Protein AF-A0A936B1P9-F1 (afdb_monomer_lite)

Secondary structure (DSSP, 8-state):
----GGG-TT-------STTTTS-TTS--EEEEEEEEE-TT--EEEEEEEEEPPP---

Foldseek 3Di:
DDDPPVRCPVHDDDDQEAQCCCVHNQFGNKDKDKDKDADPVGDIDIDIDIDTHHGDDD

Radius of gyration: 14.93 Å; chains: 1; bounding box: 32×21×42 Å

Structure (mmCIF, N/CA/C/O backbone):
data_AF-A0A936B1P9-F1
#
_entry.id   AF-A0A936B1P9-F1
#
loop_
_atom_site.group_PDB
_atom_site.id
_atom_site.type_symbol
_atom_site.label_atom_id
_atom_site.label_alt_id
_atom_site.label_comp_id
_atom_site.label_asym_id
_atom_site.label_entity_id
_atom_site.label_seq_id
_atom_site.pdbx_PDB_ins_code
_atom_site.Cartn_x
_atom_site.Cartn_y
_atom_site.Cartn_z
_atom_site.occupancy
_atom_site.B_iso_or_equiv
_atom_site.auth_seq_id
_atom_site.auth_comp_id
_atom_site.auth_asym_id
_atom_site.auth_atom_id
_atom_site.pdbx_PDB_model_num
ATOM 1 N N . MET A 1 1 ? 8.375 1.802 0.770 1.00 67.44 1 MET A N 1
ATOM 2 C CA . MET A 1 1 ? 9.264 0.635 0.960 1.00 67.44 1 MET A CA 1
ATOM 3 C C . MET A 1 1 ? 9.531 0.002 -0.397 1.00 67.44 1 MET A C 1
ATOM 5 O O . MET A 1 1 ? 8.578 -0.167 -1.146 1.00 67.44 1 MET A O 1
ATOM 9 N N . TYR A 1 2 ? 10.790 -0.279 -0.741 1.00 73.69 2 TYR A N 1
ATOM 10 C CA . TYR A 1 2 ? 11.143 -1.057 -1.936 1.00 73.69 2 TYR A CA 1
ATOM 11 C C . TYR A 1 2 ? 11.243 -2.535 -1.547 1.00 73.69 2 TYR A C 1
ATOM 13 O O . TYR A 1 2 ? 11.876 -2.849 -0.542 1.00 73.69 2 TYR A O 1
ATOM 21 N N . ILE A 1 3 ? 10.596 -3.417 -2.311 1.00 77.38 3 ILE A N 1
ATOM 22 C CA . ILE A 1 3 ?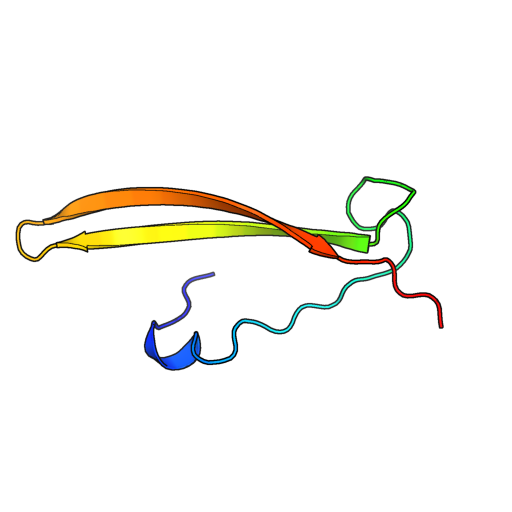 10.603 -4.867 -2.091 1.00 77.38 3 ILE A CA 1
ATOM 23 C C . ILE A 1 3 ? 11.126 -5.511 -3.380 1.00 77.38 3 ILE A C 1
ATOM 25 O O . ILE A 1 3 ? 10.507 -5.314 -4.428 1.00 77.38 3 ILE A O 1
ATOM 29 N N . PRO A 1 4 ? 12.251 -6.246 -3.337 1.00 82.75 4 PRO A N 1
ATOM 30 C CA . PRO A 1 4 ? 12.755 -6.996 -4.483 1.00 82.75 4 PRO A CA 1
ATOM 31 C C . PRO A 1 4 ? 11.684 -7.920 -5.080 1.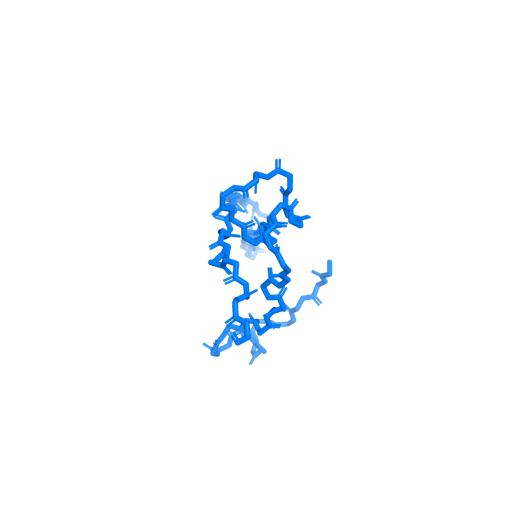00 82.75 4 PRO A C 1
ATOM 33 O O . PRO A 1 4 ? 10.914 -8.538 -4.345 1.00 82.75 4 PRO A O 1
ATOM 36 N N . TYR A 1 5 ? 11.639 -8.048 -6.411 1.00 78.56 5 TYR A N 1
ATOM 37 C CA . TYR A 1 5 ? 10.570 -8.792 -7.096 1.00 78.56 5 TYR A CA 1
ATOM 38 C C . TYR A 1 5 ? 10.476 -10.261 -6.648 1.00 78.56 5 TYR A C 1
ATOM 40 O O . TYR A 1 5 ? 9.383 -10.808 -6.522 1.00 78.56 5 TYR A O 1
ATOM 48 N N . ASN A 1 6 ? 11.614 -10.887 -6.336 1.00 84.06 6 ASN A N 1
ATOM 49 C CA . ASN A 1 6 ? 11.697 -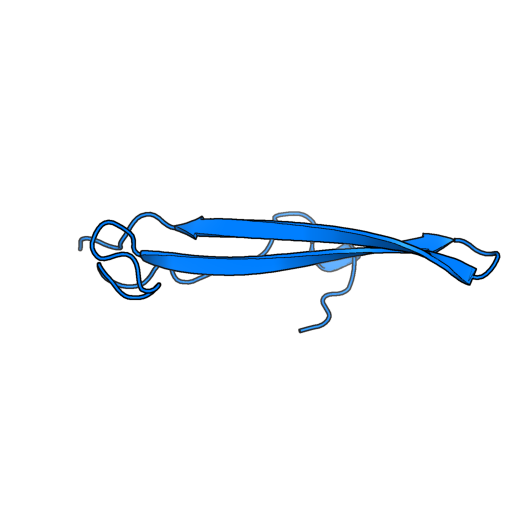12.269 -5.863 1.00 84.06 6 ASN A CA 1
ATOM 50 C C . ASN A 1 6 ? 11.122 -12.462 -4.448 1.00 84.06 6 ASN A C 1
ATOM 52 O O . ASN A 1 6 ? 10.886 -13.594 -4.036 1.00 84.06 6 ASN A O 1
ATOM 56 N N . MET A 1 7 ? 10.871 -11.379 -3.711 1.00 82.75 7 MET A N 1
ATOM 57 C CA . MET A 1 7 ? 10.240 -11.410 -2.391 1.00 82.75 7 MET A CA 1
ATOM 58 C C . MET A 1 7 ? 8.720 -11.204 -2.450 1.00 82.75 7 MET A C 1
ATOM 60 O O . MET A 1 7 ? 8.048 -11.372 -1.436 1.00 82.75 7 MET A O 1
ATOM 64 N N . LEU A 1 8 ? 8.156 -10.869 -3.617 1.00 82.12 8 LEU A N 1
ATOM 65 C CA . LEU A 1 8 ? 6.718 -10.623 -3.778 1.00 82.12 8 LEU A CA 1
ATOM 66 C C . LEU A 1 8 ? 5.883 -11.899 -3.957 1.00 82.12 8 LEU A C 1
ATOM 68 O O . LEU A 1 8 ? 4.662 -11.796 -3.983 1.00 82.12 8 LEU A O 1
ATOM 72 N N . GLY A 1 9 ? 6.504 -13.084 -4.042 1.00 80.25 9 GLY A N 1
ATOM 73 C CA . GLY A 1 9 ? 5.849 -14.344 -4.423 1.00 80.25 9 GLY A CA 1
ATOM 74 C C . GLY A 1 9 ? 4.490 -14.586 -3.754 1.00 80.25 9 GLY A C 1
ATOM 75 O O . GLY A 1 9 ? 3.467 -14.615 -4.427 1.00 80.25 9 GLY A O 1
ATOM 76 N N . ARG A 1 10 ? 4.456 -14.704 -2.421 1.00 83.06 10 ARG A N 1
ATOM 77 C CA . ARG A 1 10 ? 3.209 -14.878 -1.646 1.00 83.06 10 ARG A CA 1
ATOM 78 C C . ARG A 1 10 ? 2.537 -13.560 -1.224 1.00 83.06 10 ARG A C 1
ATOM 80 O O . ARG A 1 10 ? 1.574 -13.591 -0.459 1.00 83.06 10 ARG A O 1
ATOM 87 N N . GLY A 1 11 ? 3.046 -12.420 -1.684 1.00 83.69 11 GLY A N 1
ATOM 88 C CA . GLY A 1 11 ? 2.632 -11.089 -1.244 1.00 83.69 11 GLY A CA 1
ATOM 89 C C . GLY A 1 11 ? 3.261 -10.639 0.082 1.00 83.69 11 GLY A C 1
ATOM 90 O O . GLY A 1 11 ? 4.170 -11.272 0.620 1.00 83.69 11 GLY A O 1
ATOM 91 N N . VAL A 1 12 ? 2.771 -9.511 0.603 1.00 85.06 12 VAL A N 1
ATOM 92 C CA . VAL A 1 12 ? 3.247 -8.878 1.844 1.00 85.06 12 VAL A CA 1
ATOM 93 C C . VAL A 1 12 ? 2.215 -9.093 2.944 1.00 85.06 12 VAL A C 1
ATOM 95 O O . VAL A 1 12 ? 1.055 -8.712 2.789 1.00 85.06 12 VAL A O 1
ATOM 98 N N . LYS A 1 13 ? 2.627 -9.680 4.073 1.00 88.19 13 LYS A N 1
ATOM 99 C CA . LYS A 1 13 ? 1.756 -9.787 5.248 1.00 88.19 13 LYS A CA 1
ATOM 100 C C . LYS A 1 13 ? 1.715 -8.444 5.970 1.00 88.19 13 LYS A C 1
ATOM 102 O O . LYS A 1 13 ? 2.755 -7.885 6.305 1.00 88.19 13 LYS A O 1
ATOM 107 N N . VAL A 1 14 ? 0.50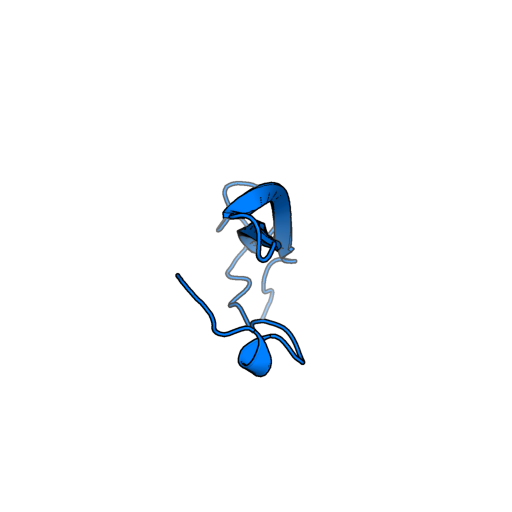9 -7.959 6.230 1.00 87.38 14 VAL A N 1
ATOM 108 C CA . VAL A 1 14 ? 0.252 -6.683 6.903 1.00 87.38 14 VAL A CA 1
ATOM 109 C C . VAL A 1 14 ? -0.687 -6.893 8.088 1.00 87.38 14 VAL A C 1
ATOM 111 O O . VAL A 1 14 ? -1.451 -7.858 8.117 1.00 87.38 14 VAL A O 1
ATOM 114 N N . ALA A 1 15 ? -0.603 -6.021 9.091 1.00 90.88 15 ALA A N 1
ATOM 115 C CA . ALA A 1 15 ? -1.450 -6.097 10.275 1.00 90.88 15 ALA A CA 1
ATOM 116 C C . ALA A 1 15 ? -2.753 -5.327 10.044 1.00 90.88 15 ALA A C 1
ATOM 118 O O . ALA A 1 15 ? -2.744 -4.105 9.974 1.00 90.88 15 ALA A O 1
ATOM 119 N N . CYS A 1 16 ? -3.889 -6.017 9.979 1.00 91.12 16 CYS A N 1
ATOM 120 C CA . CYS A 1 16 ? -5.162 -5.366 9.675 1.00 91.12 16 CYS A CA 1
ATOM 121 C C . CYS A 1 16 ? -5.583 -4.292 10.694 1.00 91.12 16 CYS A C 1
ATOM 123 O O . CYS A 1 16 ? -6.279 -3.367 10.311 1.00 91.12 16 CYS A O 1
ATOM 125 N N . GLY A 1 17 ? -5.149 -4.366 11.956 1.00 92.62 17 GLY A N 1
ATOM 126 C CA . GLY A 1 17 ? -5.498 -3.373 12.981 1.00 92.62 17 GLY A CA 1
ATOM 127 C C . GLY A 1 17 ? -6.971 -3.414 13.414 1.00 92.62 17 GLY A C 1
ATOM 128 O O . GLY A 1 17 ? -7.769 -4.177 12.875 1.00 92.62 17 GLY A O 1
ATOM 129 N N . ALA A 1 18 ? -7.317 -2.615 14.424 1.00 93.12 18 ALA A N 1
ATOM 130 C CA . ALA A 1 18 ? -8.678 -2.514 14.959 1.00 93.12 18 ALA A CA 1
ATOM 131 C C . ALA A 1 18 ? -9.627 -1.736 14.019 1.00 93.12 18 ALA A C 1
ATOM 133 O O . ALA A 1 18 ? -9.186 -1.123 13.045 1.00 93.12 18 ALA A O 1
ATOM 134 N N . LEU A 1 19 ? -10.929 -1.733 14.332 1.00 93.38 19 LEU A N 1
ATOM 135 C CA . LEU A 1 19 ? -11.931 -0.909 13.641 1.00 93.38 19 LEU A CA 1
ATOM 136 C C . LEU A 1 19 ? -11.527 0.571 13.640 1.00 93.38 19 LEU A C 1
ATOM 138 O O . LEU A 1 19 ? -11.110 1.112 14.663 1.00 93.38 19 LEU A O 1
ATOM 142 N N . GLY A 1 20 ? -11.654 1.226 12.488 1.00 90.94 20 GLY A N 1
ATOM 143 C CA . GLY A 1 20 ? -11.314 2.639 12.331 1.00 90.94 20 GLY A CA 1
ATOM 144 C C . GLY A 1 20 ? -9.829 2.925 12.120 1.00 90.94 20 GLY A C 1
ATOM 145 O O . GLY A 1 20 ? -9.493 4.065 11.804 1.00 90.94 20 GLY A O 1
ATOM 146 N N . ALA A 1 21 ? -8.937 1.933 12.232 1.00 92.19 21 ALA A N 1
ATOM 147 C CA . ALA A 1 21 ? -7.491 2.162 12.154 1.00 92.19 21 ALA A CA 1
ATOM 148 C C . ALA A 1 21 ? -7.045 2.775 10.810 1.00 92.19 21 ALA A C 1
ATOM 150 O O . ALA A 1 21 ? -6.135 3.599 10.775 1.00 92.19 21 ALA A O 1
ATOM 151 N N . GLY A 1 22 ? -7.724 2.432 9.710 1.00 89.94 22 GLY A N 1
ATOM 152 C CA . GLY A 1 22 ? -7.485 2.997 8.377 1.00 89.94 22 GLY A CA 1
ATOM 153 C C . GLY A 1 22 ? -8.304 4.248 8.044 1.00 89.94 22 GLY A C 1
ATOM 154 O O . GLY A 1 22 ? -8.401 4.600 6.871 1.00 89.94 22 GLY A O 1
ATOM 155 N N . GLY A 1 23 ? -8.952 4.883 9.027 1.00 89.62 23 GLY A N 1
ATOM 156 C CA . GLY A 1 23 ? -9.792 6.074 8.841 1.00 89.62 23 GLY A CA 1
ATOM 157 C C . GLY A 1 23 ? -11.237 5.790 8.412 1.00 89.62 23 GLY A C 1
ATOM 158 O O . GLY A 1 23 ? -12.087 6.669 8.531 1.00 89.62 23 GLY A O 1
ATOM 159 N N . ASN A 1 24 ? -11.551 4.567 7.971 1.00 90.62 24 ASN A N 1
ATOM 160 C CA . ASN A 1 24 ? -12.933 4.111 7.816 1.00 90.62 24 ASN A CA 1
ATOM 161 C C . ASN A 1 24 ? -13.379 3.386 9.100 1.00 90.62 24 ASN A C 1
ATOM 163 O O . ASN A 1 24 ? -12.809 2.337 9.407 1.00 90.62 24 ASN A O 1
ATOM 167 N N . PRO A 1 25 ? -14.405 3.877 9.821 1.00 92.00 25 PRO A N 1
ATOM 168 C CA . PRO A 1 25 ? -14.847 3.286 11.085 1.00 92.00 25 PRO A CA 1
ATOM 169 C C . PRO A 1 25 ? -15.353 1.841 10.962 1.00 92.00 25 PRO A C 1
ATOM 171 O O . PRO A 1 25 ? -15.405 1.146 11.969 1.00 92.00 25 PRO A O 1
ATOM 174 N N . ALA A 1 26 ? -15.701 1.376 9.757 1.00 91.56 26 ALA A N 1
ATOM 175 C CA . ALA A 1 26 ? -16.187 0.019 9.503 1.00 91.56 26 ALA A CA 1
ATOM 176 C C . ALA A 1 26 ? -15.089 -0.984 9.087 1.00 91.56 26 ALA A C 1
ATOM 178 O O . ALA A 1 26 ? -15.381 -2.166 8.916 1.00 91.56 26 ALA A O 1
ATOM 179 N N . LEU A 1 27 ? -13.841 -0.542 8.888 1.00 92.56 27 LEU A N 1
ATOM 180 C CA . LEU A 1 27 ? -12.741 -1.377 8.386 1.00 92.56 27 LEU A CA 1
ATOM 181 C C . LEU A 1 27 ? -11.490 -1.259 9.262 1.00 92.56 27 LEU A C 1
ATOM 183 O O . LEU A 1 27 ? -11.407 -0.407 10.146 1.00 92.56 27 LEU A O 1
ATOM 187 N N . GLY A 1 28 ? -10.520 -2.139 9.010 1.00 95.19 28 GLY A N 1
ATOM 188 C CA . GLY A 1 28 ? -9.177 -2.024 9.568 1.00 95.19 28 GLY A CA 1
ATOM 189 C C . GLY A 1 28 ? -8.326 -1.005 8.802 1.00 95.19 28 GLY A C 1
ATOM 190 O O . GLY A 1 28 ? -8.820 -0.045 8.211 1.00 95.19 28 GLY A O 1
ATOM 191 N N . ASN A 1 29 ? -7.019 -1.236 8.793 1.00 95.06 29 ASN A N 1
ATOM 192 C CA . ASN A 1 29 ? -6.033 -0.495 8.023 1.00 95.06 29 ASN A CA 1
ATOM 193 C C . ASN A 1 29 ? -6.294 -0.588 6.513 1.00 95.06 29 ASN A C 1
ATOM 195 O O . ASN A 1 29 ? -6.798 -1.587 5.993 1.00 95.06 29 ASN A O 1
ATOM 199 N N . ALA A 1 30 ? -5.870 0.454 5.802 1.00 94.00 30 ALA A N 1
ATOM 200 C CA . ALA A 1 30 ? -5.813 0.490 4.350 1.00 94.00 30 ALA A CA 1
ATOM 201 C C . ALA A 1 30 ? -4.357 0.663 3.903 1.00 94.00 30 ALA A C 1
ATOM 203 O O . ALA A 1 30 ? -3.634 1.515 4.421 1.00 94.00 30 ALA A O 1
ATOM 204 N N . TYR A 1 31 ? -3.930 -0.144 2.935 1.00 91.75 31 TYR A N 1
ATOM 205 C CA . TYR A 1 31 ? -2.557 -0.172 2.442 1.00 91.75 31 TYR A CA 1
ATOM 206 C C . TYR A 1 31 ? -2.513 0.214 0.972 1.00 91.75 31 TYR A C 1
ATOM 208 O O . TYR A 1 31 ? -2.893 -0.567 0.097 1.00 91.75 31 TYR A O 1
ATOM 216 N N . ALA A 1 32 ? -2.028 1.422 0.700 1.00 92.50 32 ALA A N 1
ATOM 217 C CA . ALA A 1 32 ? -1.738 1.858 -0.655 1.00 92.50 32 ALA A CA 1
ATOM 218 C C . ALA A 1 32 ? -0.463 1.178 -1.173 1.00 92.50 32 ALA A C 1
ATOM 220 O O . ALA A 1 32 ? 0.544 1.079 -0.466 1.00 92.50 32 ALA A O 1
ATOM 221 N N . TYR A 1 33 ? -0.493 0.739 -2.425 1.00 88.19 33 TYR A N 1
ATOM 222 C CA . TYR A 1 33 ? 0.654 0.182 -3.123 1.00 88.19 33 TYR A CA 1
ATOM 223 C C . TYR A 1 33 ? 0.776 0.775 -4.526 1.00 88.19 33 TYR A C 1
ATOM 225 O O . TYR A 1 33 ? -0.180 1.268 -5.127 1.00 88.19 33 TYR A O 1
ATOM 233 N N . THR A 1 34 ? 1.995 0.743 -5.055 1.00 91.12 34 THR A N 1
ATOM 234 C CA . THR A 1 34 ? 2.291 1.172 -6.420 1.00 91.12 34 THR A CA 1
ATOM 235 C C . THR A 1 34 ? 3.063 0.069 -7.115 1.00 91.12 34 THR A C 1
ATOM 237 O O . THR A 1 34 ? 4.102 -0.370 -6.620 1.00 91.12 34 THR A O 1
ATOM 240 N N . VAL A 1 35 ? 2.574 -0.350 -8.274 1.00 88.00 35 VAL A N 1
ATOM 241 C CA . VAL A 1 35 ? 3.280 -1.260 -9.172 1.00 88.00 35 VAL A CA 1
ATOM 242 C C . VAL A 1 35 ? 3.957 -0.405 -10.228 1.00 88.00 35 VAL A C 1
ATOM 244 O O . VAL A 1 35 ? 3.288 0.340 -10.938 1.00 88.00 35 VAL A O 1
ATOM 247 N N . ARG A 1 36 ? 5.285 -0.483 -10.314 1.00 89.62 36 ARG A N 1
ATOM 248 C CA . ARG A 1 36 ? 6.075 0.245 -11.312 1.00 89.62 36 ARG A CA 1
ATOM 249 C C . ARG A 1 36 ? 6.803 -0.757 -12.188 1.00 89.62 36 ARG A C 1
ATOM 251 O O . ARG A 1 36 ? 7.503 -1.617 -11.659 1.00 89.62 36 ARG A O 1
ATOM 258 N N . ALA A 1 37 ? 6.659 -0.621 -13.498 1.00 88.25 37 ALA A N 1
ATOM 259 C CA . ALA A 1 37 ? 7.434 -1.374 -14.472 1.00 88.25 37 ALA A CA 1
ATOM 260 C C . ALA A 1 37 ? 8.374 -0.421 -15.211 1.00 88.25 37 ALA A C 1
ATOM 262 O O . ALA A 1 37 ? 8.026 0.734 -15.464 1.00 88.25 37 ALA A O 1
ATOM 263 N N . ARG A 1 38 ? 9.570 -0.911 -15.533 1.00 92.06 38 ARG A N 1
ATOM 264 C CA . ARG A 1 38 ? 10.548 -0.218 -16.367 1.00 92.06 38 ARG A CA 1
ATOM 265 C C . ARG A 1 38 ? 11.118 -1.219 -17.361 1.00 92.06 38 ARG A C 1
ATOM 267 O O . ARG A 1 38 ? 11.529 -2.299 -16.939 1.00 92.06 38 ARG A O 1
ATOM 274 N N . ASP A 1 39 ? 11.107 -0.878 -18.642 1.00 91.50 39 ASP A N 1
ATOM 275 C CA . ASP A 1 39 ? 11.699 -1.722 -19.681 1.00 91.50 39 ASP A CA 1
ATOM 276 C C . ASP A 1 39 ? 13.212 -1.471 -19.836 1.00 91.50 39 ASP A C 1
ATOM 278 O O . ASP A 1 39 ? 13.801 -0.619 -19.164 1.00 91.50 39 ASP A O 1
ATOM 282 N N . SER A 1 40 ? 13.858 -2.231 -20.724 1.00 94.12 40 SER A N 1
ATOM 283 C CA . SER A 1 40 ? 15.290 -2.095 -21.021 1.00 94.12 40 SER A CA 1
ATOM 284 C C . SER A 1 40 ? 15.650 -0.795 -21.749 1.00 94.12 40 SER A C 1
ATOM 286 O O . SER A 1 40 ? 16.806 -0.383 -21.695 1.00 94.12 40 SER A O 1
ATOM 288 N N . ALA A 1 41 ? 14.683 -0.132 -22.392 1.00 95.94 41 ALA A N 1
ATOM 289 C CA . ALA A 1 41 ? 14.844 1.194 -22.986 1.00 95.94 41 ALA A CA 1
ATOM 290 C C . ALA A 1 41 ? 14.660 2.325 -21.953 1.00 95.94 41 ALA A C 1
ATOM 292 O O . ALA A 1 41 ? 14.854 3.499 -22.268 1.00 95.94 41 ALA A O 1
ATOM 293 N N . GLY A 1 42 ? 14.311 1.988 -20.707 1.00 92.12 42 GLY A N 1
ATOM 294 C CA . GLY A 1 42 ? 14.100 2.934 -19.619 1.00 92.12 42 GLY A CA 1
ATOM 295 C C . GLY A 1 42 ? 12.710 3.571 -19.590 1.00 92.12 42 GLY A C 1
ATOM 296 O O . GLY A 1 42 ? 12.484 4.440 -18.740 1.00 92.12 42 GLY A O 1
ATOM 297 N N . LEU A 1 43 ? 11.778 3.144 -20.448 1.00 95.19 43 LEU A N 1
ATOM 298 C CA . LEU A 1 43 ? 10.391 3.602 -20.414 1.00 95.19 43 LEU A CA 1
ATOM 299 C C . LEU A 1 43 ? 9.683 3.010 -19.198 1.00 95.19 43 LEU A C 1
ATOM 301 O O . LEU A 1 43 ? 9.896 1.855 -18.826 1.00 95.19 43 LEU A O 1
ATOM 305 N N . GLY A 1 44 ? 8.860 3.830 -18.550 1.00 94.06 44 GLY A N 1
ATOM 306 C CA . GLY A 1 44 ? 8.203 3.484 -17.298 1.00 94.06 44 GLY A CA 1
ATOM 307 C C . GLY A 1 44 ? 6.686 3.468 -17.412 1.00 94.06 44 GLY A C 1
ATOM 308 O O . GLY A 1 44 ? 6.097 4.291 -18.107 1.00 94.06 44 GLY A O 1
ATOM 309 N N . SER A 1 45 ? 6.053 2.582 -16.652 1.00 94.31 45 SER A N 1
ATOM 310 C CA . SER A 1 45 ? 4.624 2.653 -16.346 1.00 94.31 45 SER A CA 1
ATOM 311 C C . SER A 1 45 ? 4.401 2.482 -14.847 1.00 94.31 45 SER A C 1
ATOM 313 O O . SER A 1 45 ? 5.207 1.860 -14.143 1.00 94.31 45 SER A O 1
ATOM 315 N N . ALA A 1 46 ? 3.321 3.071 -14.340 1.00 94.62 46 ALA A N 1
ATOM 316 C CA . ALA A 1 46 ? 2.944 2.969 -12.940 1.00 94.62 46 ALA A CA 1
ATOM 317 C C . ALA A 1 46 ? 1.437 2.757 -12.805 1.00 94.62 46 ALA A C 1
ATOM 319 O O . ALA A 1 46 ? 0.650 3.472 -13.418 1.00 94.62 46 ALA A O 1
ATOM 320 N N . ASN A 1 47 ? 1.062 1.803 -11.958 1.00 93.75 47 ASN A N 1
ATOM 321 C CA . ASN A 1 47 ? -0.307 1.563 -11.528 1.00 93.75 47 ASN A CA 1
ATOM 322 C C . ASN A 1 47 ? -0.387 1.705 -10.009 1.00 93.75 47 ASN A C 1
ATOM 324 O O . ASN A 1 47 ? 0.553 1.360 -9.288 1.00 93.75 47 ASN A O 1
ATOM 328 N N . TYR A 1 48 ? -1.519 2.195 -9.524 1.00 95.12 48 TYR A N 1
ATOM 329 C CA . TYR A 1 48 ? -1.749 2.487 -8.114 1.00 95.12 48 TYR A CA 1
ATOM 330 C C . TYR A 1 48 ? -2.952 1.687 -7.635 1.00 95.12 48 TYR A C 1
ATOM 332 O O . TYR A 1 48 ? -3.916 1.507 -8.378 1.00 95.12 48 TYR A O 1
ATOM 340 N N . GLY A 1 49 ? -2.898 1.214 -6.398 1.00 93.56 49 GLY A N 1
ATOM 341 C CA . GLY A 1 49 ? -4.003 0.491 -5.793 1.00 93.56 49 GLY A CA 1
ATOM 342 C C . GLY A 1 49 ? -3.995 0.630 -4.283 1.00 93.56 49 GLY A C 1
ATOM 343 O O . GLY A 1 49 ? -2.990 1.010 -3.682 1.00 93.56 49 GLY A O 1
ATOM 344 N N . THR A 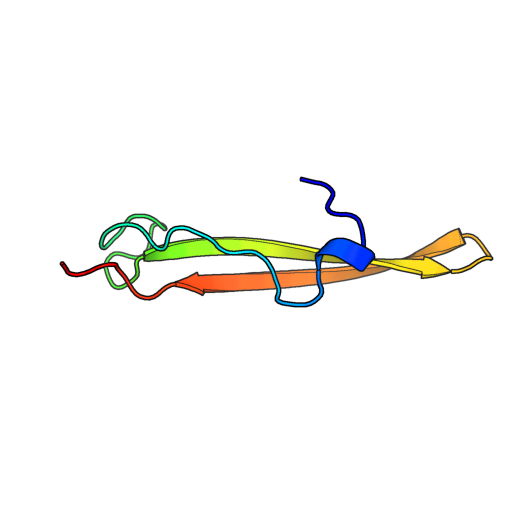1 50 ? -5.123 0.288 -3.675 1.00 93.12 50 THR A N 1
ATOM 345 C CA . THR A 1 50 ? -5.280 0.252 -2.223 1.00 93.12 50 THR A CA 1
ATOM 346 C C . THR A 1 50 ? -5.909 -1.076 -1.844 1.00 93.12 50 THR A C 1
ATOM 348 O O . THR A 1 50 ? -6.928 -1.467 -2.410 1.00 93.12 50 THR A O 1
ATOM 351 N N . ALA A 1 51 ? -5.296 -1.778 -0.897 1.00 91.62 51 ALA A N 1
ATOM 352 C CA . ALA A 1 51 ? -5.875 -2.954 -0.270 1.00 91.62 51 ALA A CA 1
ATOM 353 C C . ALA A 1 51 ? -6.506 -2.543 1.061 1.00 91.62 51 ALA A C 1
ATOM 355 O O . ALA A 1 51 ? -5.827 -1.998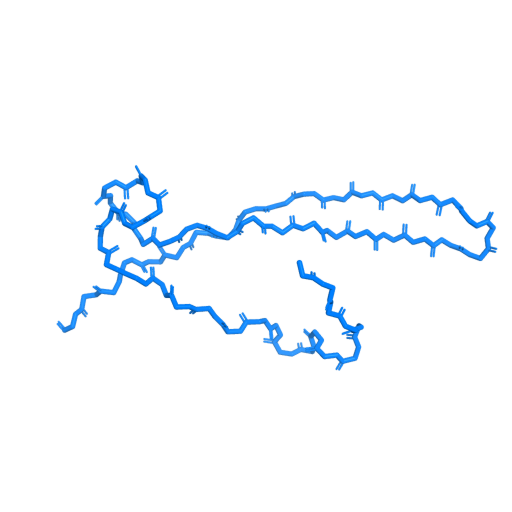 1.931 1.00 91.62 51 ALA A O 1
ATOM 356 N N . TYR A 1 52 ? -7.800 -2.804 1.214 1.00 92.62 52 TYR A N 1
ATOM 357 C CA . TYR A 1 52 ? -8.512 -2.589 2.467 1.00 92.62 52 TYR A CA 1
ATOM 358 C C . TYR A 1 52 ? -8.551 -3.885 3.261 1.00 92.62 52 TYR A C 1
ATOM 360 O O . TYR A 1 52 ? -8.879 -4.943 2.719 1.00 92.62 52 TYR A O 1
ATOM 368 N N . CYS A 1 53 ? -8.223 -3.801 4.543 1.00 91.62 53 CYS A N 1
ATOM 369 C CA . CYS A 1 53 ? -8.272 -4.944 5.433 1.00 91.62 53 CYS A CA 1
ATOM 370 C C . CYS A 1 53 ? -9.602 -4.998 6.201 1.00 91.62 53 CYS A C 1
ATOM 372 O O . CYS A 1 53 ? -10.104 -3.953 6.632 1.00 91.62 53 CYS A O 1
ATOM 374 N N . PRO A 1 54 ? -10.151 -6.202 6.450 1.00 91.44 54 PRO A N 1
ATOM 375 C CA . PRO A 1 54 ? -11.185 -6.353 7.465 1.00 91.44 54 PRO A CA 1
ATOM 376 C C . PRO A 1 54 ? -10.603 -5.963 8.827 1.00 91.44 54 PRO A C 1
ATOM 378 O O . PRO A 1 54 ? -9.426 -6.211 9.088 1.00 91.44 54 PRO A O 1
ATOM 381 N N . ALA A 1 55 ? -11.404 -5.344 9.690 1.00 89.12 55 ALA A N 1
ATOM 382 C CA . ALA A 1 55 ? -10.950 -5.026 11.036 1.00 89.12 55 ALA A CA 1
ATOM 383 C C . ALA A 1 55 ? -10.658 -6.308 11.828 1.00 89.12 55 ALA A C 1
ATOM 385 O O . ALA A 1 55 ? -11.368 -7.306 11.704 1.00 89.12 55 ALA A O 1
ATOM 386 N N . TYR A 1 56 ? -9.616 -6.278 12.654 1.00 80.50 56 TYR A N 1
ATOM 387 C CA . TYR A 1 56 ? -9.352 -7.334 13.618 1.00 80.50 56 TYR A CA 1
ATOM 388 C C . TYR A 1 56 ? -10.371 -7.250 14.759 1.00 80.50 56 TYR A C 1
ATOM 390 O O . TYR A 1 56 ? -10.354 -6.299 15.544 1.00 80.50 56 TYR A O 1
ATOM 398 N N . THR A 1 57 ? -11.241 -8.251 14.842 1.00 72.62 57 THR A N 1
ATOM 399 C CA . THR A 1 57 ? -12.093 -8.532 16.003 1.00 72.62 57 THR A CA 1
ATOM 400 C C . THR A 1 57 ? -11.523 -9.764 16.718 1.00 72.62 57 THR A C 1
ATOM 402 O O . THR A 1 57 ? -11.550 -10.836 16.107 1.00 72.62 57 THR A O 1
ATOM 405 N N . PRO A 1 58 ? -10.939 -9.614 17.923 1.00 67.44 58 PRO A N 1
ATOM 406 C CA . PRO A 1 58 ? -10.400 -10.732 18.698 1.00 67.44 58 PRO A CA 1
ATOM 407 C C . PRO A 1 58 ? -11.471 -11.728 19.149 1.00 67.44 58 PRO A C 1
ATOM 409 O O . PRO A 1 58 ? -12.642 -11.312 19.305 1.00 67.44 58 PRO A O 1
#

pLDDT: mean 88.57, std 6.74, range [67.44, 95.94]

Sequence (58 aa):
MYIPYNMLGRGVKVACGALGAGGNPALGNAYAYTVRARDSAGLGSANYGTAYCPAYTP